Protein AF-A0A3R6HIN4-F1 (afdb_monomer)

Sequenc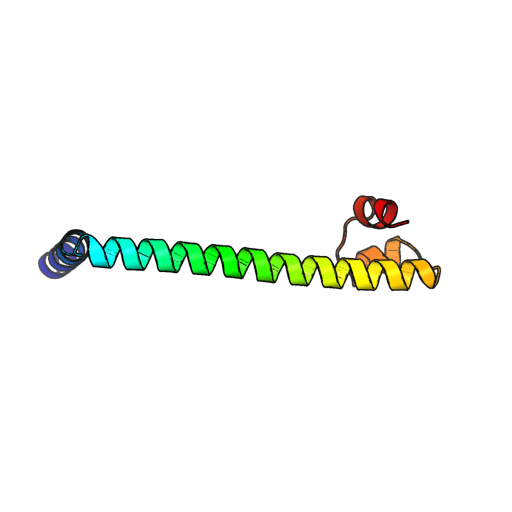e (77 aa):
ELFQKLAAIEDITALSKEDREKYDESIKVMRDNIAAYKGAIIEGKIEIAKNMLMENEPVDKIARYTGLAKEDILKLN

Structure (mmCIF, N/CA/C/O backbone):
data_AF-A0A3R6HIN4-F1
#
_entry.id   AF-A0A3R6HIN4-F1
#
loop_
_atom_site.group_PDB
_atom_site.id
_atom_site.type_symbol
_atom_site.label_atom_id
_atom_site.label_alt_id
_atom_site.label_comp_id
_atom_site.label_asym_id
_atom_site.label_entity_id
_atom_site.label_seq_id
_atom_site.pdbx_PDB_ins_code
_atom_site.Cartn_x
_atom_site.Cartn_y
_atom_site.Cartn_z
_atom_site.occupancy
_atom_site.B_iso_or_equiv
_atom_site.auth_seq_id
_atom_site.auth_comp_id
_atom_site.auth_asym_id
_atom_site.auth_atom_id
_atom_site.pdbx_PDB_model_num
ATOM 1 N N . GLU A 1 1 ? -36.866 -18.701 21.419 1.00 60.06 1 GLU A N 1
ATOM 2 C CA . GLU A 1 1 ? -36.073 -18.201 20.271 1.00 60.06 1 GLU A CA 1
ATOM 3 C C . GLU A 1 1 ? -36.443 -16.787 19.779 1.00 60.06 1 GLU A C 1
ATOM 5 O O . GLU A 1 1 ? -35.595 -16.149 19.171 1.00 60.06 1 GLU A O 1
ATOM 10 N N . LEU A 1 2 ? -37.614 -16.216 20.114 1.00 42.56 2 LEU A N 1
ATOM 11 C CA . LEU A 1 2 ? -37.878 -14.769 19.934 1.00 42.56 2 LEU A CA 1
ATOM 12 C C . LEU A 1 2 ? -37.325 -13.918 21.098 1.00 42.56 2 LEU A C 1
ATOM 14 O O . LEU A 1 2 ? -36.685 -12.896 20.876 1.00 42.56 2 LEU A O 1
ATOM 18 N N . PHE A 1 3 ? -37.484 -14.397 22.336 1.00 49.34 3 PHE A N 1
ATOM 19 C CA . PHE A 1 3 ? -37.002 -13.719 23.550 1.00 49.34 3 PHE A CA 1
ATOM 20 C C . PHE A 1 3 ? -35.475 -13.562 23.622 1.00 49.34 3 PHE A C 1
ATOM 22 O O . PHE A 1 3 ? -34.992 -12.535 24.073 1.00 49.34 3 PHE A O 1
ATOM 29 N N . GLN A 1 4 ? -34.705 -14.528 23.112 1.00 55.00 4 GLN A N 1
ATOM 30 C CA . GLN A 1 4 ? -33.239 -14.417 23.066 1.00 55.00 4 GLN A CA 1
ATOM 31 C C . GLN A 1 4 ? -32.757 -13.366 22.053 1.00 55.00 4 GLN A C 1
ATOM 33 O O . GLN A 1 4 ? -31.741 -12.720 22.276 1.00 55.00 4 GLN A O 1
ATOM 38 N N . LYS A 1 5 ? -33.501 -13.158 20.957 1.00 55.22 5 LYS A N 1
ATOM 39 C CA . LYS A 1 5 ? -33.192 -12.112 19.971 1.00 55.22 5 LYS A CA 1
ATOM 40 C C . LYS A 1 5 ? -33.565 -10.714 20.474 1.00 55.22 5 LYS A C 1
ATOM 42 O O . LYS A 1 5 ? -32.869 -9.765 20.142 1.00 55.22 5 LYS A O 1
ATOM 47 N N . LEU A 1 6 ? -34.619 -10.593 21.287 1.00 53.47 6 LEU A N 1
ATOM 48 C CA . LEU A 1 6 ? -34.980 -9.338 21.960 1.00 53.47 6 LEU A CA 1
ATOM 49 C C . LEU A 1 6 ? -33.969 -8.965 23.059 1.00 53.47 6 LEU A C 1
ATOM 51 O O . LEU A 1 6 ? -33.561 -7.811 23.114 1.00 53.47 6 LEU A O 1
ATOM 55 N N . ALA A 1 7 ? -33.483 -9.939 23.838 1.00 57.88 7 ALA A N 1
ATOM 56 C CA . ALA A 1 7 ? -32.442 -9.723 24.852 1.00 57.88 7 ALA A CA 1
ATOM 57 C C . ALA A 1 7 ? -31.111 -9.219 24.251 1.00 57.88 7 ALA A C 1
ATOM 59 O O . ALA A 1 7 ? -30.463 -8.345 24.815 1.00 57.88 7 ALA A O 1
ATOM 60 N N . ALA A 1 8 ? -30.735 -9.700 23.060 1.00 55.91 8 ALA A N 1
ATOM 61 C CA . ALA A 1 8 ? -29.540 -9.229 22.352 1.00 55.91 8 ALA A CA 1
ATOM 62 C C . ALA A 1 8 ? -29.665 -7.789 21.803 1.00 55.91 8 ALA A C 1
ATOM 64 O O . ALA A 1 8 ? -28.654 -7.129 21.573 1.00 55.91 8 ALA A O 1
ATOM 65 N N . ILE A 1 9 ? -30.891 -7.296 21.577 1.00 53.75 9 ILE A N 1
ATOM 66 C CA . ILE A 1 9 ? -31.146 -5.896 21.194 1.00 53.75 9 ILE A CA 1
ATOM 67 C C . ILE A 1 9 ? -31.143 -4.997 22.439 1.00 53.75 9 ILE A C 1
ATOM 69 O O . ILE A 1 9 ? -30.616 -3.886 22.374 1.00 53.75 9 ILE A O 1
ATOM 73 N N . GLU A 1 10 ? -31.660 -5.489 23.571 1.00 52.78 10 GLU A N 1
ATOM 74 C CA . GLU A 1 10 ? -31.552 -4.815 24.872 1.00 52.78 10 GLU A CA 1
ATOM 75 C C . GLU A 1 10 ? -30.087 -4.549 25.249 1.00 52.78 10 GLU A C 1
ATOM 77 O O . GLU A 1 10 ? -29.768 -3.425 25.634 1.00 52.78 10 GLU A O 1
ATOM 82 N N . ASP A 1 11 ? -29.185 -5.513 25.029 1.00 54.56 11 ASP A N 1
ATOM 83 C CA . ASP A 1 11 ? -27.759 -5.405 25.383 1.00 54.56 11 ASP A CA 1
ATOM 84 C C . ASP A 1 11 ? -27.022 -4.249 24.678 1.00 54.56 11 ASP A C 1
ATOM 86 O O . ASP A 1 11 ? -26.188 -3.574 25.279 1.00 54.56 11 ASP A O 1
ATOM 90 N N . ILE A 1 12 ? -27.348 -3.950 23.416 1.00 52.03 12 ILE A N 1
ATOM 91 C CA . ILE A 1 12 ? -26.672 -2.869 22.672 1.00 52.03 12 ILE A CA 1
ATOM 92 C C . ILE A 1 12 ? -27.194 -1.491 23.113 1.00 52.03 12 ILE A C 1
ATOM 94 O O . ILE A 1 12 ? -26.441 -0.516 23.129 1.00 52.03 12 ILE A O 1
ATOM 98 N N . THR A 1 13 ? -28.463 -1.397 23.530 1.00 54.81 13 THR A N 1
ATOM 99 C CA . THR A 1 13 ? -29.010 -0.186 24.171 1.00 54.81 13 THR A CA 1
ATOM 100 C C . THR A 1 13 ? -28.649 -0.064 25.655 1.00 54.81 13 THR A C 1
ATOM 102 O O . THR A 1 13 ? -28.753 1.030 26.208 1.00 54.81 13 THR A O 1
ATOM 105 N N . ALA A 1 14 ? -28.200 -1.157 26.284 1.00 56.28 14 ALA A N 1
ATOM 106 C CA . ALA A 1 14 ? -27.761 -1.219 27.676 1.00 56.28 14 ALA A CA 1
ATOM 107 C C . ALA A 1 14 ? -26.292 -0.814 27.877 1.00 56.28 14 ALA A C 1
ATOM 109 O O . ALA A 1 14 ? -25.874 -0.618 29.019 1.00 56.28 14 ALA A O 1
ATOM 110 N N . LEU A 1 15 ? -25.512 -0.641 26.801 1.00 58.75 15 LEU A N 1
ATOM 111 C CA . LEU A 1 15 ? -24.158 -0.102 26.914 1.00 58.75 15 LEU A CA 1
ATOM 112 C C . LEU A 1 15 ? -24.209 1.309 27.504 1.00 58.75 15 LEU A C 1
ATOM 114 O O . LEU A 1 15 ? -24.852 2.227 26.968 1.00 58.75 15 LEU A O 1
ATOM 118 N N . SER A 1 16 ? -23.493 1.483 28.615 1.00 67.81 16 SER A N 1
ATOM 119 C CA . SER A 1 16 ? -23.340 2.787 29.239 1.00 67.81 16 SER A CA 1
ATOM 120 C C . SER A 1 16 ? -22.745 3.773 28.225 1.00 67.81 16 SER A C 1
ATOM 122 O O . SER A 1 16 ? -22.117 3.394 27.231 1.00 67.81 16 SER A O 1
ATOM 124 N N . LYS A 1 17 ? -22.962 5.074 28.438 1.00 73.75 17 LYS A N 1
ATOM 125 C CA . LYS A 1 17 ? -22.315 6.105 27.612 1.00 73.75 17 LYS A CA 1
ATOM 126 C C . LYS A 1 17 ? -20.794 5.872 27.533 1.00 73.75 17 LYS A C 1
ATOM 128 O O . LYS A 1 17 ? -20.221 6.012 26.461 1.00 73.75 17 LYS A O 1
A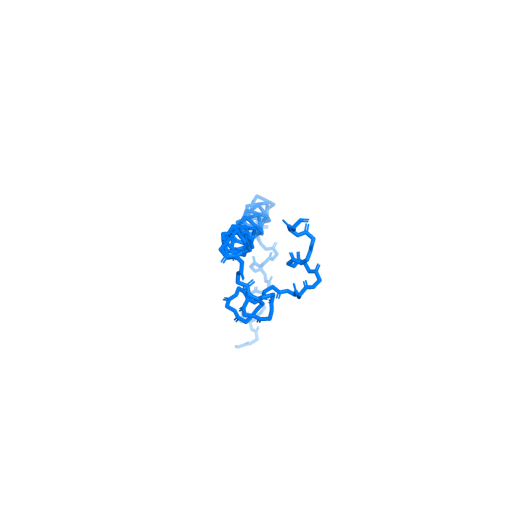TOM 133 N N . GLU A 1 18 ? -20.201 5.427 28.637 1.00 76.06 18 GLU A N 1
ATOM 134 C CA . GLU A 1 18 ? -18.779 5.112 28.759 1.00 76.06 18 GLU A CA 1
ATOM 135 C C . GLU A 1 18 ? -18.350 3.922 27.881 1.00 76.06 18 GLU A C 1
ATOM 137 O O . GLU A 1 18 ? -17.310 3.982 27.231 1.00 76.06 18 GLU A O 1
ATOM 142 N N . ASP A 1 19 ? -19.149 2.855 27.793 1.00 73.38 19 ASP A N 1
ATOM 143 C CA . ASP A 1 19 ? -18.796 1.696 26.960 1.00 73.38 19 ASP A CA 1
ATOM 144 C C . ASP A 1 19 ? -18.913 2.003 25.464 1.00 73.38 19 ASP A C 1
ATOM 146 O O . ASP A 1 19 ? -18.112 1.520 24.660 1.00 73.38 19 ASP A O 1
ATOM 150 N N . ARG A 1 20 ? -19.869 2.860 25.082 1.00 75.50 20 ARG A N 1
ATOM 151 C CA . ARG A 1 20 ? -19.969 3.374 23.708 1.00 75.50 20 ARG A CA 1
ATOM 152 C C . ARG A 1 20 ? -18.782 4.265 23.354 1.00 75.50 20 ARG A C 1
ATOM 154 O O . ARG A 1 20 ? -18.216 4.105 22.280 1.00 75.50 20 ARG A O 1
ATOM 161 N N . GLU A 1 21 ? -18.361 5.134 24.270 1.00 82.38 21 GLU A N 1
ATOM 162 C CA . GLU A 1 21 ? -17.170 5.972 24.089 1.00 82.38 21 GLU A CA 1
ATOM 163 C C . GLU A 1 21 ? -15.898 5.123 23.931 1.00 82.38 21 GLU A C 1
ATOM 165 O O . GLU A 1 21 ? -15.126 5.353 23.000 1.00 82.38 21 GLU A O 1
ATOM 170 N N . LYS A 1 22 ? -15.719 4.077 24.751 1.00 81.56 22 LYS A N 1
ATOM 171 C CA . LYS A 1 22 ? -14.598 3.124 24.617 1.00 81.56 22 LYS A CA 1
ATOM 172 C C . LYS A 1 22 ? -14.622 2.373 23.287 1.00 81.56 22 LYS A C 1
ATOM 174 O O . LYS A 1 22 ? -13.568 2.130 22.690 1.00 81.56 22 LYS A O 1
ATOM 179 N N . TYR A 1 23 ? -15.806 1.988 22.816 1.00 78.31 23 TYR A N 1
ATOM 180 C CA . TYR A 1 23 ? -15.964 1.312 21.530 1.00 78.31 23 TYR A CA 1
ATOM 181 C C . TYR A 1 23 ? -15.623 2.240 20.355 1.00 78.31 23 TYR A C 1
ATOM 183 O O . TYR A 1 23 ? -14.850 1.856 19.473 1.00 78.31 23 TYR A O 1
ATOM 191 N N . ASP A 1 24 ? -16.119 3.478 20.373 1.00 84.19 24 ASP A N 1
ATOM 192 C CA . ASP A 1 24 ? -15.821 4.486 19.352 1.00 84.19 24 ASP A CA 1
ATOM 193 C C . ASP A 1 24 ? -14.326 4.844 19.324 1.00 84.19 24 ASP A C 1
ATOM 195 O O . ASP A 1 24 ? -13.727 4.953 18.247 1.00 84.19 24 ASP A O 1
ATOM 199 N N . GLU A 1 25 ? -13.694 4.960 20.495 1.00 89.75 25 GLU A N 1
ATOM 200 C CA . GLU A 1 25 ? -12.250 5.175 20.617 1.00 89.75 25 GLU A CA 1
ATOM 201 C C . GLU A 1 25 ? -11.456 3.991 20.051 1.00 89.75 25 GLU A C 1
ATOM 203 O O . GLU A 1 25 ? -10.531 4.181 19.258 1.00 89.75 25 GLU A O 1
ATOM 20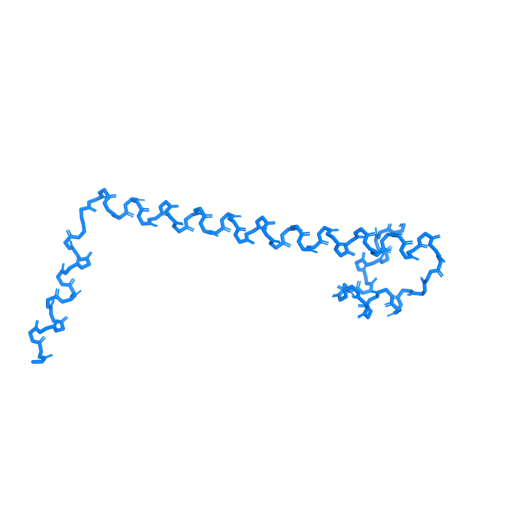8 N N . SER A 1 26 ? -11.868 2.760 20.361 1.00 86.88 26 SER A N 1
ATOM 209 C CA . SER A 1 26 ? -11.242 1.547 19.823 1.00 86.88 26 SER A CA 1
ATOM 210 C C . SER A 1 26 ? -11.340 1.475 18.295 1.00 86.88 26 SER A C 1
ATOM 212 O O . SER A 1 26 ? -10.365 1.133 17.622 1.00 86.88 26 SER A O 1
ATOM 214 N N . ILE A 1 27 ? -12.488 1.853 17.718 1.00 90.50 27 ILE A N 1
ATOM 215 C CA . ILE A 1 27 ? -12.662 1.940 16.260 1.00 90.50 27 ILE A CA 1
ATOM 216 C C . ILE A 1 27 ? -11.736 2.996 15.662 1.00 90.50 27 ILE A C 1
ATOM 218 O O . ILE A 1 27 ? -11.145 2.762 14.604 1.00 90.50 27 ILE A O 1
ATOM 222 N N . LYS A 1 28 ? -11.612 4.160 16.305 1.00 94.19 28 LYS A N 1
ATOM 223 C CA . LYS A 1 28 ? -10.723 5.227 15.840 1.00 94.19 28 LYS A CA 1
ATOM 224 C C . LYS A 1 28 ? -9.273 4.748 15.803 1.00 94.19 28 LYS A C 1
ATOM 226 O O . LYS A 1 28 ? -8.649 4.826 14.749 1.00 94.19 28 LYS A O 1
ATOM 231 N N . VAL A 1 29 ? -8.785 4.158 16.893 1.00 92.81 29 VAL A N 1
ATOM 232 C CA . VAL A 1 29 ? -7.426 3.600 16.966 1.00 92.81 29 VAL A CA 1
ATOM 233 C C . VAL A 1 29 ? -7.211 2.531 15.893 1.00 92.81 29 VAL A C 1
ATOM 235 O O . VAL A 1 29 ? -6.190 2.528 15.209 1.00 92.81 29 VAL A O 1
ATOM 238 N N . MET A 1 30 ? -8.186 1.643 15.680 1.00 93.88 30 MET A N 1
ATOM 239 C CA . MET A 1 30 ? -8.101 0.634 14.623 1.00 93.88 30 MET A CA 1
ATOM 240 C C . MET A 1 30 ? -7.999 1.266 13.228 1.00 93.88 30 MET A C 1
ATOM 242 O O . MET A 1 30 ? -7.199 0.813 12.409 1.00 93.88 30 MET A O 1
ATOM 246 N N . ARG A 1 31 ? -8.780 2.316 12.943 1.00 93.88 31 ARG A N 1
ATOM 247 C CA . ARG A 1 31 ? -8.713 3.044 11.665 1.00 93.88 31 ARG A CA 1
ATOM 248 C C . ARG A 1 31 ? -7.362 3.724 11.472 1.00 93.88 31 ARG A C 1
ATOM 250 O O . ARG A 1 31 ? -6.791 3.592 10.390 1.00 93.88 31 ARG A O 1
ATOM 257 N N . ASP A 1 32 ? -6.847 4.379 12.508 1.00 95.00 32 ASP A N 1
ATOM 258 C CA . ASP A 1 32 ? -5.546 5.050 12.478 1.00 95.00 32 ASP A CA 1
ATOM 259 C C . ASP A 1 32 ? -4.420 4.035 12.227 1.00 95.00 32 ASP A C 1
ATOM 261 O O . ASP A 1 32 ? -3.583 4.235 11.347 1.00 95.00 32 ASP A O 1
ATOM 265 N N . ASN A 1 33 ? -4.464 2.877 12.893 1.00 93.88 33 ASN A N 1
ATOM 266 C CA . ASN A 1 33 ? -3.509 1.789 12.676 1.00 93.88 33 ASN A CA 1
ATOM 267 C C . ASN A 1 33 ? -3.582 1.216 11.254 1.00 93.88 33 ASN A C 1
ATOM 269 O O . ASN A 1 33 ? -2.550 0.953 10.638 1.00 93.88 33 ASN A O 1
ATOM 273 N N . ILE A 1 34 ? -4.788 1.042 10.701 1.00 95.06 34 ILE A N 1
ATOM 274 C CA . ILE A 1 34 ? -4.961 0.592 9.312 1.00 95.06 34 ILE A CA 1
ATOM 275 C C . ILE A 1 34 ? -4.387 1.624 8.338 1.00 95.06 34 ILE A C 1
ATOM 277 O O . ILE A 1 34 ? -3.747 1.242 7.356 1.00 95.06 34 ILE A O 1
ATOM 281 N N . ALA A 1 35 ? -4.613 2.916 8.581 1.00 96.25 35 ALA A N 1
ATOM 282 C CA . ALA A 1 35 ? -4.071 3.984 7.751 1.00 96.25 35 ALA A CA 1
ATOM 283 C C . ALA A 1 35 ? -2.537 4.011 7.809 1.00 96.25 35 ALA A C 1
ATOM 285 O O . ALA A 1 35 ? -1.899 4.013 6.757 1.00 96.25 35 ALA A O 1
ATOM 286 N N . ALA A 1 36 ? -1.952 3.931 9.008 1.00 96.12 36 ALA A N 1
ATOM 287 C CA . ALA A 1 36 ? -0.506 3.870 9.206 1.00 96.12 36 ALA A CA 1
ATOM 288 C C . ALA A 1 36 ? 0.116 2.650 8.509 1.00 96.12 36 ALA A C 1
ATOM 290 O O . ALA A 1 36 ? 1.083 2.783 7.764 1.00 96.12 36 ALA A O 1
ATOM 291 N N . TYR A 1 37 ? -0.485 1.468 8.674 1.00 95.88 37 TYR A N 1
ATOM 292 C CA . TYR A 1 37 ? -0.016 0.241 8.032 1.00 95.88 37 TYR A CA 1
ATOM 293 C C . TYR A 1 37 ? -0.066 0.327 6.500 1.00 95.88 37 TYR A C 1
ATOM 295 O O . TYR A 1 37 ? 0.892 -0.037 5.818 1.00 95.88 37 TYR A O 1
ATOM 303 N N . LYS A 1 38 ? -1.166 0.849 5.940 1.00 95.50 38 LYS A N 1
ATOM 304 C CA . LYS A 1 38 ? -1.279 1.078 4.492 1.00 95.50 38 LYS A CA 1
ATOM 305 C C . LYS A 1 38 ? -0.246 2.090 3.997 1.00 95.50 38 LYS A C 1
ATOM 307 O O . LYS A 1 38 ? 0.338 1.862 2.941 1.00 95.50 38 LYS A O 1
ATOM 312 N N . GLY A 1 39 ? -0.014 3.161 4.757 1.00 94.94 39 GLY A N 1
ATOM 313 C CA . GLY A 1 39 ? 1.025 4.153 4.478 1.00 94.94 39 GLY A CA 1
ATOM 314 C C . GLY A 1 39 ? 2.404 3.508 4.384 1.00 94.94 39 GLY A C 1
ATOM 315 O O . GLY A 1 39 ? 3.049 3.610 3.345 1.00 94.94 39 GLY A O 1
ATOM 316 N N . ALA A 1 40 ? 2.789 2.730 5.397 1.00 96.12 40 ALA A N 1
ATOM 317 C CA . ALA A 1 40 ? 4.080 2.045 5.439 1.00 96.12 40 ALA A CA 1
ATOM 318 C C . ALA A 1 40 ? 4.289 1.075 4.258 1.00 96.12 40 ALA A C 1
ATOM 320 O O . ALA A 1 40 ? 5.374 1.017 3.682 1.00 96.12 40 ALA A O 1
ATOM 321 N N . ILE A 1 41 ? 3.248 0.338 3.842 1.00 95.50 41 ILE A N 1
ATOM 322 C CA . ILE A 1 41 ? 3.325 -0.520 2.645 1.00 95.50 41 ILE A CA 1
ATOM 323 C C . ILE A 1 41 ? 3.596 0.307 1.383 1.00 95.50 41 ILE A C 1
ATOM 325 O O . ILE A 1 41 ? 4.389 -0.105 0.535 1.00 95.50 41 ILE A O 1
ATOM 329 N N . ILE A 1 42 ? 2.906 1.439 1.220 1.00 95.38 42 ILE A N 1
ATOM 330 C CA . ILE A 1 42 ? 3.064 2.301 0.044 1.00 95.38 42 ILE A CA 1
ATOM 331 C C . ILE A 1 42 ? 4.462 2.925 0.032 1.00 95.38 42 ILE A C 1
ATOM 333 O O . ILE A 1 42 ? 5.118 2.906 -1.008 1.00 95.38 42 ILE A O 1
ATOM 337 N N . GLU A 1 43 ? 4.946 3.407 1.176 1.00 95.12 43 GLU A N 1
ATOM 338 C CA . GLU A 1 43 ? 6.293 3.967 1.321 1.00 95.12 43 GLU A CA 1
ATOM 339 C C . GLU A 1 43 ? 7.375 2.950 0.944 1.00 95.12 43 GLU A C 1
ATOM 341 O O . GLU A 1 43 ? 8.230 3.258 0.115 1.00 95.12 43 GLU A O 1
ATOM 346 N N . GLY A 1 44 ? 7.279 1.709 1.436 1.00 95.81 44 GLY A N 1
ATOM 347 C CA . GLY A 1 44 ? 8.225 0.650 1.071 1.00 95.81 44 GLY A CA 1
ATOM 348 C C . GLY A 1 44 ? 8.219 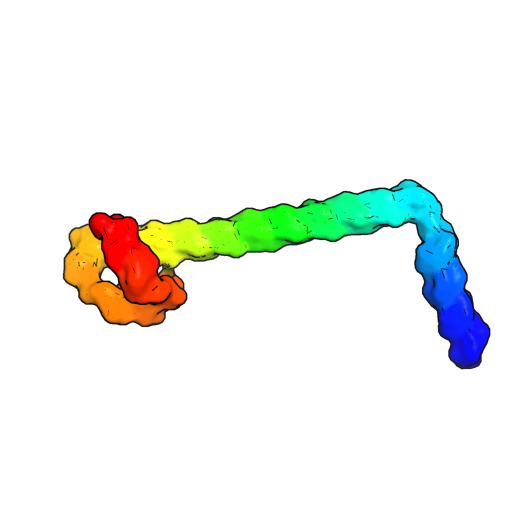0.325 -0.428 1.00 95.81 44 GLY A C 1
ATOM 349 O O . GLY A 1 44 ? 9.268 0.110 -1.032 1.00 95.81 44 GLY A O 1
ATOM 350 N N . LYS A 1 45 ? 7.047 0.347 -1.078 1.00 96.62 45 LYS A N 1
ATOM 351 C CA . LYS A 1 45 ? 6.951 0.179 -2.541 1.00 96.62 45 LYS A CA 1
ATOM 352 C C . LYS A 1 45 ? 7.608 1.329 -3.303 1.00 96.62 45 LYS A C 1
ATOM 354 O O . LYS A 1 45 ? 8.261 1.081 -4.315 1.00 96.62 45 LYS A O 1
ATOM 359 N N . ILE A 1 46 ? 7.432 2.565 -2.833 1.00 96.31 46 ILE A N 1
ATOM 360 C CA . ILE A 1 46 ? 8.045 3.761 -3.425 1.00 96.31 46 ILE A CA 1
ATOM 361 C C . ILE A 1 46 ? 9.568 3.707 -3.285 1.00 96.31 46 ILE A C 1
ATOM 363 O O . ILE A 1 46 ? 10.273 4.026 -4.239 1.00 96.31 46 ILE A O 1
ATOM 367 N N . GLU A 1 47 ? 10.083 3.286 -2.131 1.00 96.56 47 GLU A N 1
ATOM 368 C CA . GLU A 1 47 ? 11.523 3.138 -1.902 1.00 96.56 47 GLU A CA 1
ATOM 369 C C . GLU A 1 47 ? 12.147 2.117 -2.861 1.00 96.56 47 GLU A C 1
ATOM 371 O O . GLU A 1 47 ? 13.128 2.423 -3.538 1.00 96.56 47 GLU A O 1
ATOM 376 N N . ILE A 1 48 ? 11.522 0.943 -3.009 1.00 96.25 48 ILE A N 1
ATOM 377 C CA . ILE A 1 48 ? 11.958 -0.065 -3.986 1.00 96.25 48 ILE A CA 1
ATOM 378 C C . ILE A 1 48 ? 11.933 0.517 -5.405 1.00 96.25 48 ILE A C 1
ATOM 380 O O . ILE A 1 48 ? 12.901 0.359 -6.146 1.00 96.25 48 ILE A O 1
ATOM 384 N N . ALA A 1 49 ? 10.862 1.225 -5.785 1.00 96.88 49 ALA A N 1
ATOM 385 C CA . ALA A 1 49 ? 10.762 1.842 -7.106 1.00 96.88 49 ALA A CA 1
ATOM 386 C C . ALA A 1 49 ? 11.880 2.864 -7.366 1.00 96.88 49 ALA A C 1
ATOM 388 O O . ALA A 1 49 ? 12.459 2.856 -8.449 1.00 96.88 49 ALA A O 1
ATOM 389 N N . LYS A 1 50 ? 12.221 3.702 -6.377 1.00 96.19 50 LYS A N 1
ATOM 390 C CA . LYS A 1 50 ? 13.325 4.672 -6.475 1.00 96.19 50 LYS A CA 1
ATOM 391 C C . LYS A 1 50 ? 14.674 3.988 -6.669 1.00 96.19 50 LYS A C 1
ATOM 393 O O . LYS A 1 50 ? 15.424 4.383 -7.556 1.00 96.19 50 LYS A O 1
ATOM 398 N N . ASN A 1 51 ? 14.956 2.942 -5.895 1.00 96.50 51 ASN A N 1
ATOM 399 C CA . ASN A 1 51 ? 16.203 2.187 -6.025 1.00 96.50 51 ASN A CA 1
ATOM 400 C C . ASN A 1 51 ? 16.318 1.543 -7.414 1.00 96.50 51 ASN A C 1
ATOM 402 O O . ASN A 1 51 ? 17.351 1.658 -8.066 1.00 96.50 51 ASN A O 1
ATOM 406 N N . MET A 1 52 ? 15.232 0.952 -7.919 1.00 96.31 52 MET A N 1
ATOM 407 C CA . MET A 1 52 ? 15.212 0.378 -9.267 1.00 96.31 52 MET A CA 1
ATOM 408 C C . MET A 1 52 ? 15.378 1.442 -10.366 1.00 96.31 52 MET A C 1
ATOM 410 O O . MET A 1 52 ? 16.068 1.194 -11.352 1.00 96.31 52 MET A O 1
ATOM 414 N N . LEU A 1 53 ? 14.788 2.635 -10.204 1.00 95.75 53 LEU A N 1
ATOM 415 C CA . LEU A 1 53 ? 15.011 3.759 -11.124 1.00 95.75 53 LEU A CA 1
ATOM 416 C C . LEU A 1 53 ? 16.484 4.189 -11.136 1.00 95.75 53 LEU A C 1
ATOM 418 O O . LEU A 1 53 ? 17.042 4.398 -12.210 1.00 95.75 53 LEU A O 1
ATOM 422 N N . MET A 1 54 ? 17.135 4.262 -9.969 1.00 95.50 54 MET A N 1
ATOM 423 C CA . MET A 1 54 ? 18.571 4.564 -9.867 1.00 95.50 54 MET A CA 1
ATOM 424 C C . MET A 1 54 ? 19.447 3.514 -10.564 1.00 95.50 54 MET A C 1
ATOM 426 O O . MET A 1 54 ? 20.488 3.849 -11.127 1.00 95.50 54 MET A O 1
ATOM 430 N N . GLU A 1 55 ? 19.015 2.254 -10.567 1.00 95.94 55 GLU A N 1
ATOM 431 C CA . GLU A 1 55 ? 19.663 1.157 -11.293 1.00 95.94 55 GLU A CA 1
ATOM 432 C C . GLU A 1 55 ? 19.334 1.143 -12.801 1.00 95.94 55 GLU A C 1
ATOM 434 O O . GLU A 1 55 ? 19.810 0.274 -13.529 1.00 95.94 55 GLU A O 1
ATOM 439 N N . ASN A 1 56 ? 18.590 2.139 -13.301 1.00 95.00 56 ASN A N 1
ATOM 440 C CA . ASN A 1 56 ? 18.126 2.266 -14.688 1.00 95.00 56 ASN A CA 1
ATOM 441 C C . ASN A 1 56 ? 17.217 1.113 -15.147 1.00 95.00 56 ASN A C 1
ATOM 443 O O . ASN A 1 56 ? 17.169 0.773 -16.333 1.00 95.00 56 ASN A O 1
ATOM 447 N N . GLU A 1 57 ? 16.478 0.506 -14.219 1.00 96.88 57 GLU A N 1
ATOM 448 C CA . GLU A 1 57 ? 15.514 -0.533 -14.559 1.00 96.88 57 GLU A CA 1
ATOM 449 C C . GLU A 1 57 ? 14.304 0.051 -15.320 1.00 96.88 57 GLU A C 1
ATOM 451 O O . GLU A 1 57 ? 13.840 1.155 -15.014 1.00 96.88 57 GLU A O 1
ATOM 456 N N . PRO A 1 58 ? 13.723 -0.676 -16.295 1.00 96.75 58 PRO A N 1
ATOM 457 C CA . PRO A 1 58 ? 12.579 -0.181 -17.058 1.00 96.75 58 PRO A CA 1
ATOM 458 C C . PRO A 1 58 ? 11.333 0.045 -16.192 1.00 96.75 58 PRO A C 1
ATOM 460 O O . PRO A 1 58 ? 10.958 -0.821 -15.398 1.00 96.75 58 PRO A O 1
ATOM 463 N N . VAL A 1 59 ? 10.599 1.137 -16.438 1.00 95.44 59 VAL A N 1
ATOM 464 C CA . VAL A 1 59 ? 9.353 1.486 -15.717 1.00 95.44 59 VAL A CA 1
ATOM 465 C C . VAL A 1 59 ? 8.333 0.340 -15.721 1.00 95.44 59 VAL A C 1
ATOM 467 O O . VAL A 1 59 ? 7.699 0.069 -14.704 1.00 95.44 59 VAL A O 1
ATOM 470 N N . ASP A 1 60 ? 8.219 -0.396 -16.828 1.00 96.88 60 ASP A N 1
ATOM 471 C CA . ASP A 1 60 ? 7.325 -1.556 -16.939 1.00 96.88 60 ASP A CA 1
ATOM 472 C C . ASP A 1 60 ? 7.686 -2.684 -15.965 1.00 96.88 60 ASP A C 1
ATOM 474 O O . ASP A 1 60 ? 6.806 -3.332 -15.390 1.00 96.88 60 ASP A O 1
ATOM 478 N N . LYS A 1 61 ? 8.988 -2.908 -15.753 1.00 97.00 61 LYS A N 1
ATOM 479 C CA . LYS A 1 61 ? 9.498 -3.887 -14.792 1.00 97.00 61 LYS A CA 1
ATOM 480 C C . LYS A 1 61 ? 9.186 -3.413 -13.376 1.00 97.00 61 LYS A C 1
ATOM 482 O O . LYS A 1 61 ? 8.605 -4.168 -12.601 1.00 97.00 61 LYS A O 1
ATOM 487 N N . ILE A 1 62 ? 9.482 -2.153 -13.067 1.00 96.88 62 ILE A N 1
ATOM 488 C CA . ILE A 1 62 ? 9.226 -1.555 -11.749 1.00 96.88 62 ILE A CA 1
ATOM 489 C C . ILE A 1 62 ? 7.739 -1.645 -11.387 1.00 96.88 62 ILE A C 1
ATOM 491 O 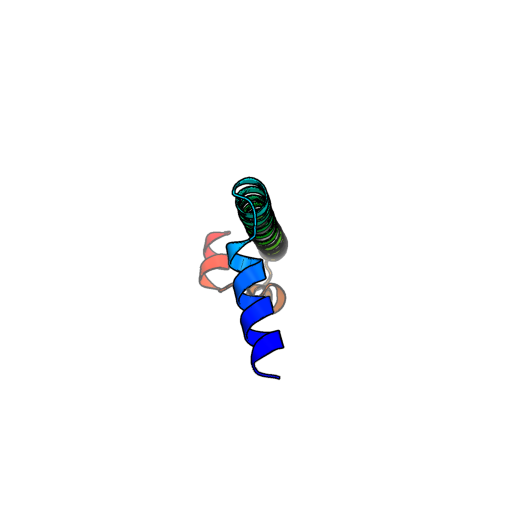O . ILE A 1 62 ? 7.403 -2.104 -10.293 1.00 96.88 62 ILE A O 1
ATOM 495 N N . ALA A 1 63 ? 6.841 -1.305 -12.315 1.00 96.88 63 ALA A N 1
ATOM 496 C CA . ALA A 1 63 ? 5.394 -1.410 -12.125 1.00 96.88 63 ALA A CA 1
ATOM 497 C C . ALA A 1 63 ? 4.952 -2.847 -11.814 1.00 96.88 63 ALA A C 1
ATOM 499 O O . ALA A 1 63 ? 4.167 -3.075 -10.894 1.00 96.88 63 ALA A O 1
ATOM 500 N N . ARG A 1 64 ? 5.504 -3.839 -12.524 1.00 97.00 64 ARG A N 1
ATOM 501 C CA . ARG A 1 64 ? 5.196 -5.258 -12.297 1.00 97.00 64 ARG A CA 1
ATOM 502 C C . ARG A 1 64 ? 5.614 -5.747 -10.906 1.00 97.00 64 ARG A C 1
ATOM 504 O O . ARG A 1 64 ? 4.885 -6.541 -10.318 1.00 97.00 64 ARG A O 1
ATOM 511 N N . TYR A 1 65 ? 6.769 -5.315 -10.399 1.00 94.62 65 TYR A N 1
ATOM 512 C CA . TYR A 1 65 ? 7.296 -5.787 -9.110 1.00 94.62 65 TYR A CA 1
ATOM 513 C C . TYR A 1 65 ? 6.746 -5.017 -7.904 1.00 94.62 65 TYR A C 1
ATOM 515 O O . TYR A 1 65 ? 6.502 -5.614 -6.859 1.00 94.62 65 TYR A O 1
ATOM 523 N N . THR A 1 66 ? 6.514 -3.712 -8.037 1.00 94.75 66 THR A N 1
ATOM 524 C CA . THR A 1 66 ? 6.005 -2.869 -6.937 1.00 94.75 66 THR A CA 1
ATOM 525 C C . THR A 1 66 ? 4.475 -2.815 -6.891 1.00 94.75 66 THR A C 1
ATOM 527 O O . THR A 1 66 ? 3.875 -2.556 -5.841 1.00 94.75 66 THR A O 1
ATOM 530 N N . GLY A 1 67 ? 3.817 -3.080 -8.024 1.00 95.38 67 GLY A N 1
ATOM 531 C CA . GLY A 1 67 ? 2.378 -2.904 -8.198 1.00 95.38 67 GLY A CA 1
ATOM 532 C C . GLY A 1 67 ? 1.941 -1.436 -8.217 1.00 95.38 67 GLY A C 1
ATOM 533 O O . GLY A 1 67 ? 0.759 -1.166 -8.020 1.00 95.38 67 GLY A O 1
ATOM 534 N N . LEU A 1 68 ? 2.877 -0.495 -8.387 1.00 95.12 68 LEU A N 1
ATOM 535 C CA . LEU A 1 68 ? 2.578 0.923 -8.582 1.00 95.12 68 LEU A CA 1
ATOM 536 C C . LEU A 1 68 ? 2.143 1.184 -10.030 1.00 95.12 68 LEU A C 1
ATOM 538 O O . LEU A 1 68 ? 2.574 0.496 -10.960 1.00 95.12 68 LEU A O 1
ATOM 542 N N . ALA A 1 69 ? 1.303 2.200 -10.219 1.00 96.19 69 ALA A N 1
ATOM 543 C CA . ALA A 1 69 ? 0.941 2.676 -11.546 1.00 96.19 69 ALA A CA 1
ATOM 544 C C . ALA A 1 69 ? 2.165 3.303 -12.232 1.00 96.19 69 ALA A C 1
ATOM 546 O O . ALA A 1 69 ? 3.013 3.920 -11.579 1.00 96.19 69 ALA A O 1
ATOM 547 N N . LYS A 1 70 ? 2.264 3.163 -13.558 1.00 94.81 70 LYS A N 1
ATOM 548 C CA . LYS A 1 70 ? 3.410 3.693 -14.316 1.00 94.81 70 LYS A CA 1
ATOM 549 C C . LYS A 1 70 ? 3.501 5.211 -14.177 1.00 94.81 70 LYS A C 1
ATOM 551 O O . LYS A 1 70 ? 4.591 5.753 -14.047 1.00 94.81 70 LYS A O 1
ATOM 556 N N . GLU A 1 71 ? 2.352 5.877 -14.148 1.00 95.00 71 GLU A N 1
ATOM 557 C CA . GLU A 1 71 ? 2.218 7.320 -13.967 1.00 95.00 71 GLU A CA 1
ATOM 558 C C . GLU A 1 71 ? 2.792 7.779 -12.626 1.00 95.00 71 GLU A C 1
ATOM 560 O O . GLU A 1 71 ? 3.382 8.852 -12.550 1.00 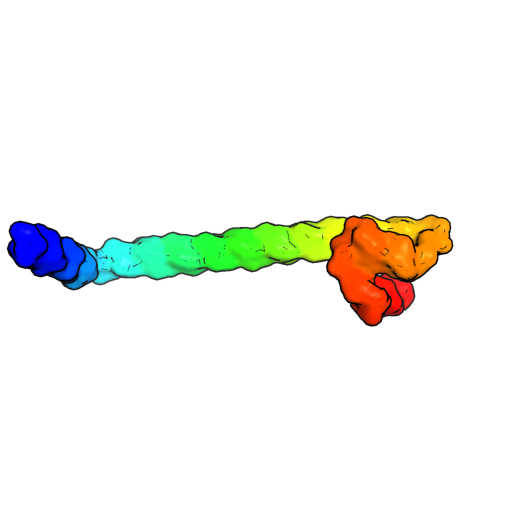95.00 71 GLU A O 1
ATOM 565 N N . ASP A 1 72 ? 2.638 6.975 -11.573 1.00 94.06 72 ASP A N 1
ATOM 566 C CA . ASP A 1 72 ? 3.165 7.304 -10.251 1.00 94.06 72 ASP A CA 1
ATOM 567 C C . ASP A 1 72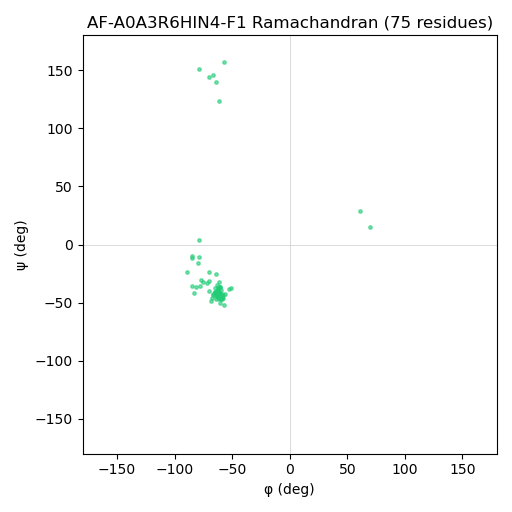 ? 4.666 7.040 -10.163 1.00 94.06 72 ASP A C 1
ATOM 569 O O . ASP A 1 72 ? 5.374 7.844 -9.568 1.00 94.06 72 ASP A O 1
ATOM 573 N N . ILE A 1 73 ? 5.175 5.996 -10.826 1.00 94.75 73 ILE A N 1
ATOM 574 C CA . ILE A 1 73 ? 6.621 5.739 -10.937 1.00 94.75 73 ILE A CA 1
ATOM 575 C C . ILE A 1 73 ? 7.319 6.870 -11.703 1.00 94.75 73 ILE A C 1
ATOM 577 O O . ILE A 1 73 ? 8.380 7.323 -11.287 1.00 94.75 73 ILE A O 1
ATOM 581 N N . LEU A 1 74 ? 6.717 7.374 -12.784 1.00 92.06 74 LEU A N 1
ATOM 582 C CA . LEU A 1 74 ? 7.279 8.476 -13.575 1.00 92.06 74 LEU A CA 1
ATOM 583 C C . LEU A 1 74 ? 7.386 9.794 -12.794 1.00 92.06 74 LEU A C 1
ATOM 585 O O . LEU A 1 74 ? 8.238 10.611 -13.120 1.00 92.06 74 LEU A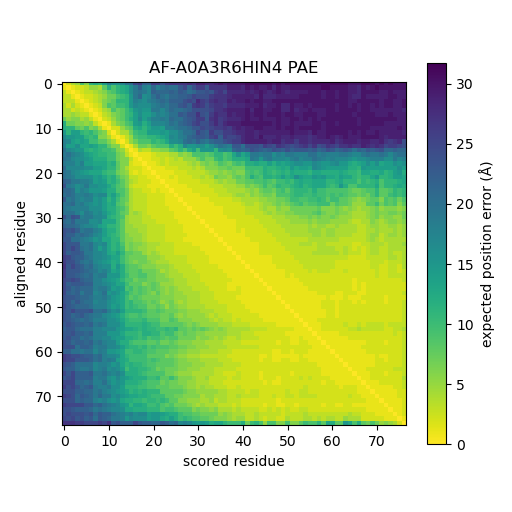 O 1
ATOM 589 N N . LYS A 1 75 ? 6.557 9.998 -11.761 1.00 92.81 75 LYS A N 1
ATOM 590 C CA . LYS A 1 75 ? 6.641 11.163 -10.860 1.00 92.81 75 LYS A CA 1
ATOM 591 C C . LYS A 1 75 ? 7.747 11.036 -9.805 1.00 92.81 75 LYS A C 1
ATOM 593 O O . LYS A 1 75 ? 7.988 11.999 -9.083 1.00 92.81 75 LYS A O 1
ATOM 598 N N . LEU A 1 76 ? 8.353 9.853 -9.652 1.00 87.44 76 LEU A N 1
ATOM 599 C CA . LEU A 1 76 ? 9.451 9.621 -8.706 1.00 87.44 76 LEU A CA 1
ATOM 600 C C . LEU A 1 76 ? 10.826 9.994 -9.278 1.00 87.44 76 LEU A C 1
ATOM 602 O O . LEU A 1 76 ? 11.787 10.008 -8.508 1.00 87.44 76 LEU A O 1
ATOM 606 N N . ASN A 1 77 ? 10.906 10.240 -10.590 1.00 68.88 77 ASN A N 1
ATOM 607 C CA . ASN A 1 77 ? 12.122 10.607 -11.317 1.00 68.88 77 ASN A CA 1
ATOM 608 C C . ASN A 1 77 ? 12.286 12.127 -11.432 1.00 68.88 77 ASN A C 1
ATOM 610 O O . ASN A 1 77 ? 11.251 12.818 -11.573 1.00 68.88 77 ASN A O 1
#

Foldseek 3Di:
DVVVVVVVVVVVVPDDPVNVVVVVVVVVVVVVVVVVVVVVLLVVLLVQLLVCVVVVHDLVVSCVVSVDDSVVSVVSD

Radius of gyration: 23.29 Å; Cα contacts (8 Å, |Δi|>4): 31; chains: 1; bounding box: 58×29×46 Å

Organism: NCBI:txid165179

Mean predicted aligned error: 10.11 Å

Secondary structure (DSSP, 8-state):
--HHHHHHHHHHHSS-HHHHHHHHHHHHHHHHHHHHHHHHHHHHHHHHHHHHHHTT--HHHHHHHH---HHHHHTT-

Solvent-accessible surface area (backbone atoms only — not comparable to full-atom values): 4401 Å² total; per-residue (Å²): 119,67,66,62,57,52,52,59,53,50,52,70,73,61,50,48,75,64,55,51,50,52,49,54,49,51,52,49,52,50,50,52,50,52,51,51,53,53,48,54,54,51,50,53,34,50,51,53,44,49,55,40,51,75,71,68,49,55,64,71,58,46,25,68,75,54,68,48,56,61,72,60,56,60,68,73,106

Nearest PDB structures (foldseek):
  3frw-assembly2_D  TM=6.051E-01  e=1.005E+00  Blautia obeum ATCC 29174
  2r0q-assembly1_F  TM=7.665E-01  e=1.230E+00  Staphylococcus aureus
  7bhy-assembly1_A  TM=5.474E-01  e=1.505E+00  Bacillus subtilis subsp. subtilis str. 168
  3g1c-assembly1_A-2  TM=4.369E-01  e=1.150E+00  Lachnospira eligens ATCC 27750
  3frw-assembly1_A  TM=5.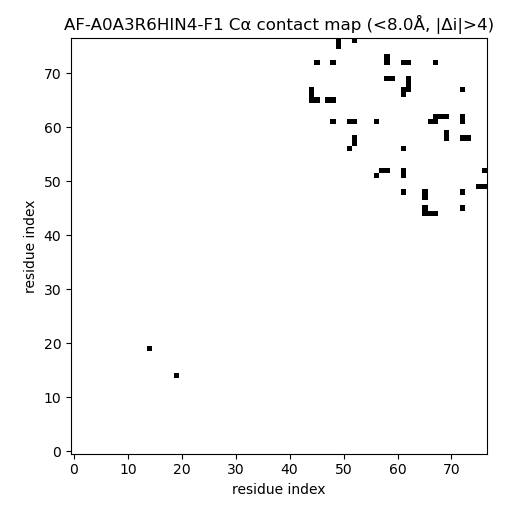479E-01  e=5.769E+00  Blautia obeum ATCC 29174

pLDDT: mean 84.56, std 16.49, range [42.56, 97.0]